Protein AF-A0AAV0VF11-F1 (afdb_monomer)

Mean predicted aligned error: 12.33 Å

Solvent-accessible surface area (backbone atoms only — not comparable to full-atom values): 7870 Å² total; per-residue (Å²): 140,84,58,62,80,26,57,75,41,35,54,61,44,59,78,74,45,59,66,71,59,53,54,51,51,50,32,72,75,37,64,87,52,60,84,55,58,66,67,61,52,45,52,49,48,52,54,50,50,51,54,49,54,57,37,53,76,69,69,49,86,74,43,84,42,60,64,54,47,50,72,74,43,55,61,86,84,34,52,68,59,44,50,51,47,50,51,50,47,54,50,53,50,50,50,53,51,49,52,52,52,54,50,51,51,50,51,50,54,51,49,55,53,52,49,54,50,49,54,53,50,53,53,50,55,51,53,52,50,54,53,54,54,59,65,69,78,110

Organism: NCBI:txid13131

InterPro domains:
  IPR008906 HAT, C-terminal dimerisation domain [PF05699] (78-127)
  IPR012337 Ribonuclease H-like superfamily [SSF53098] (62-128)
  IPR052958 Interferon-induced PKR regulator [PTHR46289] (15-128)

Secondary structure (DSSP, 8-state):
---TTSHHHHHHHHHHS-HHHHHHHHHHH-GGGTTS-HHHHHHHHHHHHHHHHHHHHTT-----SHHHHHHT--TTT-HHHHHHHHHHHHHHHHHHHHHHHHHHHHHHHHHHHHHHHHHHHHHHHHHHHHHHHHTT--

Structure (mmCIF, N/CA/C/O backbone):
data_AF-A0AAV0VF11-F1
#
_entry.id   AF-A0AAV0VF11-F1
#
loop_
_atom_site.group_PDB
_atom_site.id
_atom_site.type_symbol
_atom_site.label_atom_id
_atom_site.label_alt_id
_atom_site.label_comp_id
_atom_site.label_asym_id
_atom_site.label_entity_id
_atom_site.label_seq_id
_atom_site.pdbx_PDB_ins_code
_atom_site.Cartn_x
_atom_site.Cartn_y
_atom_site.Cartn_z
_atom_site.occupancy
_atom_site.B_iso_or_equiv
_atom_site.auth_seq_id
_atom_site.auth_comp_id
_atom_site.auth_asym_id
_atom_site.auth_atom_id
_atom_site.pdbx_PDB_model_num
ATOM 1 N N . MET A 1 1 ? 8.210 -0.671 2.108 1.00 45.28 1 MET A N 1
ATOM 2 C CA . MET A 1 1 ? 7.945 0.772 2.343 1.00 45.28 1 MET A CA 1
ATOM 3 C C . MET A 1 1 ? 6.457 1.165 2.221 1.00 45.28 1 MET A C 1
ATOM 5 O O . MET A 1 1 ? 6.088 2.197 2.765 1.00 45.28 1 MET A O 1
ATOM 9 N N . LEU A 1 2 ? 5.586 0.361 1.580 1.00 49.12 2 LEU A N 1
ATOM 10 C CA . LEU A 1 2 ? 4.143 0.647 1.382 1.00 49.12 2 LEU A CA 1
ATOM 11 C C . LEU A 1 2 ? 3.190 -0.270 2.185 1.00 49.12 2 LEU A C 1
ATOM 13 O O . LEU A 1 2 ? 2.003 -0.350 1.892 1.00 49.12 2 LEU A O 1
ATOM 17 N N . THR A 1 3 ? 3.698 -0.970 3.199 1.00 53.22 3 THR A N 1
ATOM 18 C CA . THR A 1 3 ? 2.970 -2.032 3.914 1.00 53.22 3 THR A CA 1
ATOM 19 C C . THR A 1 3 ? 2.213 -1.552 5.157 1.00 53.22 3 THR A C 1
ATOM 21 O O . THR A 1 3 ? 1.370 -2.284 5.660 1.00 53.22 3 THR A O 1
ATOM 24 N N . TYR A 1 4 ? 2.449 -0.331 5.644 1.00 54.75 4 TYR A N 1
ATOM 25 C CA . TYR A 1 4 ? 1.958 0.126 6.958 1.00 54.75 4 TYR A CA 1
ATOM 26 C C . TYR A 1 4 ? 0.437 0.327 7.073 1.00 54.75 4 TYR A C 1
ATOM 28 O O . TYR A 1 4 ? -0.079 0.364 8.181 1.00 54.75 4 TYR A O 1
ATOM 36 N N . LEU A 1 5 ? -0.284 0.423 5.951 1.00 55.59 5 LEU A N 1
ATOM 37 C CA . LEU A 1 5 ? -1.749 0.566 5.933 1.00 55.59 5 LEU A CA 1
ATOM 38 C C . LEU A 1 5 ? -2.500 -0.752 5.700 1.00 55.59 5 LEU A C 1
ATOM 40 O O . LEU A 1 5 ? -3.727 -0.779 5.751 1.00 55.59 5 LEU A O 1
ATOM 44 N N . VAL A 1 6 ? -1.772 -1.849 5.476 1.00 62.03 6 VAL A N 1
ATOM 45 C CA . VAL A 1 6 ? -2.355 -3.194 5.475 1.00 62.03 6 VAL A CA 1
ATOM 46 C C . VAL A 1 6 ? -2.772 -3.530 6.915 1.00 62.03 6 VAL A C 1
ATOM 48 O O . VAL A 1 6 ? -1.957 -3.315 7.814 1.00 62.03 6 VAL A O 1
ATOM 51 N N . PRO A 1 7 ? -3.979 -4.078 7.160 1.00 60.72 7 PRO A N 1
ATOM 52 C CA . PRO A 1 7 ? -4.521 -4.372 8.487 1.00 60.72 7 PRO A CA 1
ATOM 53 C C . PRO A 1 7 ? -3.542 -5.056 9.436 1.00 60.72 7 PRO A C 1
ATOM 55 O O . PRO A 1 7 ? -3.439 -4.651 10.586 1.00 60.72 7 PRO A O 1
ATOM 58 N N . ASN A 1 8 ? -2.739 -5.996 8.931 1.00 57.22 8 ASN A N 1
ATOM 59 C CA . ASN A 1 8 ? -1.705 -6.679 9.711 1.00 57.22 8 ASN A CA 1
ATOM 60 C C . ASN A 1 8 ? -0.684 -5.723 10.359 1.00 57.22 8 ASN A C 1
ATOM 62 O O . ASN A 1 8 ? -0.256 -5.935 11.484 1.00 57.22 8 ASN A O 1
ATOM 66 N N . ASN A 1 9 ? -0.290 -4.661 9.657 1.00 59.62 9 ASN A N 1
ATOM 67 C CA . ASN A 1 9 ? 0.653 -3.670 10.181 1.00 59.62 9 ASN A CA 1
ATOM 68 C C . ASN A 1 9 ? -0.068 -2.517 10.886 1.00 59.62 9 ASN A C 1
ATOM 70 O O . ASN A 1 9 ? 0.506 -1.877 11.759 1.00 59.62 9 ASN A O 1
ATOM 74 N N . LEU A 1 10 ? -1.328 -2.270 10.530 1.00 64.69 10 LEU A N 1
ATOM 75 C CA . LEU A 1 10 ? -2.155 -1.214 11.102 1.00 64.69 10 LEU A CA 1
ATOM 76 C C . LEU A 1 10 ? -2.593 -1.548 12.539 1.00 64.69 10 LEU A C 1
ATOM 78 O O . LEU A 1 10 ? -2.625 -0.655 13.380 1.00 64.69 10 LEU A O 1
ATOM 82 N N . ILE A 1 11 ? -2.844 -2.828 12.846 1.00 62.78 11 ILE A N 1
ATOM 83 C CA . ILE A 1 11 ? -3.119 -3.298 14.215 1.00 62.78 11 ILE A CA 1
ATOM 84 C C . ILE A 1 11 ? -1.893 -3.063 15.108 1.00 62.78 11 ILE A C 1
ATOM 86 O O . ILE A 1 11 ? -2.011 -2.363 16.114 1.00 62.78 11 ILE A O 1
ATOM 90 N N . GLN A 1 12 ? -0.706 -3.517 14.687 1.00 62.38 12 GLN A N 1
ATOM 91 C CA . GLN A 1 12 ? 0.545 -3.290 15.429 1.00 62.38 12 GLN A CA 1
ATOM 92 C C . GLN A 1 12 ? 0.883 -1.801 15.591 1.00 62.38 12 GLN A C 1
ATOM 94 O O . GLN A 1 12 ? 1.425 -1.369 16.611 1.00 62.38 12 GLN A O 1
ATOM 99 N N . TRP A 1 13 ? 0.558 -0.985 14.587 1.00 57.12 13 TRP A N 1
ATOM 100 C CA . TRP A 1 13 ? 0.815 0.449 14.645 1.00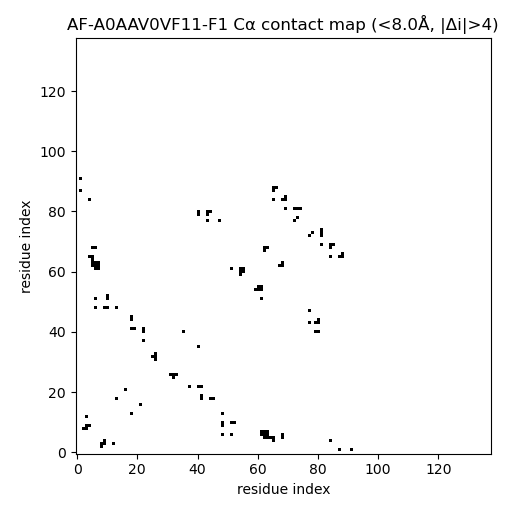 57.12 13 TRP A CA 1
ATOM 101 C C . TRP A 1 13 ? -0.165 1.189 15.567 1.00 57.12 13 TRP A C 1
ATOM 103 O O . TRP A 1 13 ? 0.239 2.135 16.241 1.00 57.12 13 TRP A O 1
ATOM 113 N N . SER A 1 14 ? -1.412 0.709 15.672 1.00 57.97 14 SER A N 1
ATOM 114 C CA . SER A 1 14 ? -2.407 1.227 16.625 1.00 57.97 14 SER A CA 1
ATOM 115 C C . SER A 1 14 ? -2.036 0.980 18.088 1.00 57.97 14 SER A C 1
ATOM 117 O O . SER A 1 14 ? -2.441 1.735 18.964 1.00 57.97 14 SER A O 1
ATOM 119 N N . GLU A 1 15 ? -1.271 -0.075 18.370 1.00 61.81 15 GLU A N 1
ATOM 120 C CA . GLU A 1 15 ? -0.819 -0.399 19.729 1.00 61.81 15 GLU A CA 1
ATOM 121 C C . GLU A 1 15 ? 0.383 0.445 20.162 1.00 61.81 15 GLU A C 1
ATOM 123 O O . GLU A 1 15 ? 0.622 0.622 21.353 1.00 61.81 15 GLU A O 1
ATOM 128 N N . THR A 1 16 ? 1.134 0.984 19.200 1.00 56.94 16 THR A N 1
ATOM 129 C CA . THR A 1 16 ? 2.393 1.698 19.449 1.00 56.94 16 THR A CA 1
ATOM 130 C C . THR A 1 16 ? 2.277 3.213 19.322 1.00 56.94 16 THR A C 1
ATOM 132 O O . THR A 1 16 ? 3.126 3.920 19.859 1.00 56.94 16 THR A O 1
ATOM 135 N N . ASN A 1 17 ? 1.253 3.738 18.640 1.00 60.84 17 ASN A N 1
ATOM 136 C CA . ASN A 1 17 ? 1.110 5.173 18.394 1.00 60.84 17 ASN A CA 1
ATOM 137 C C . ASN A 1 17 ? -0.332 5.650 18.576 1.00 60.84 17 ASN A C 1
ATOM 139 O O . ASN A 1 17 ? -1.272 5.037 18.078 1.00 60.84 17 ASN A O 1
ATOM 143 N N . SER A 1 18 ? -0.495 6.809 19.217 1.00 64.31 18 SER A N 1
ATOM 144 C CA . SER A 1 18 ? -1.784 7.498 19.294 1.00 64.31 18 SER A CA 1
ATOM 145 C C . SER A 1 18 ? -2.250 7.938 17.902 1.00 64.31 18 SER A C 1
ATOM 147 O O . SER A 1 18 ? -1.456 8.454 17.110 1.00 64.31 18 SER A O 1
ATOM 149 N N . SER A 1 19 ? -3.552 7.835 17.628 1.00 63.94 19 SER A N 1
ATOM 150 C CA . SER A 1 19 ? -4.181 8.174 16.337 1.00 63.94 19 SER A CA 1
ATOM 151 C C . SER A 1 19 ? -3.873 9.598 15.840 1.00 63.94 19 SER A C 1
ATOM 153 O O . SER A 1 19 ? -3.776 9.847 14.639 1.00 63.94 19 SER A O 1
ATOM 155 N N . SER A 1 20 ? -3.555 10.522 16.751 1.00 65.88 20 SER A N 1
ATOM 156 C CA . SER A 1 20 ? -3.104 11.881 16.424 1.00 65.88 20 SER A CA 1
ATOM 157 C C . SER A 1 20 ? -1.736 11.949 15.722 1.00 65.88 20 SER A C 1
ATOM 159 O O . SER A 1 20 ? -1.526 12.814 14.870 1.00 65.88 20 SER A O 1
ATOM 161 N N . ILE A 1 21 ? -0.803 11.048 16.044 1.00 70.56 21 ILE A N 1
ATOM 162 C CA . ILE A 1 21 ? 0.516 10.950 15.393 1.00 70.56 21 ILE A CA 1
ATOM 163 C C . ILE A 1 21 ? 0.349 10.354 13.996 1.00 70.56 21 ILE A C 1
ATOM 165 O O . ILE A 1 21 ? 0.974 10.805 13.036 1.00 70.56 21 ILE A O 1
ATOM 169 N N . ILE A 1 22 ? -0.559 9.386 13.883 1.00 71.19 22 ILE A N 1
ATOM 170 C CA . ILE A 1 22 ? -0.898 8.708 12.638 1.00 71.19 22 ILE A CA 1
ATOM 171 C C . ILE A 1 22 ? -1.447 9.698 11.611 1.00 71.19 22 ILE A C 1
ATOM 173 O O . ILE A 1 22 ? -0.950 9.765 10.486 1.00 71.19 22 ILE A O 1
ATOM 177 N N . VAL A 1 23 ? -2.422 10.516 12.007 1.00 70.31 23 VAL A N 1
ATOM 178 C CA . VAL A 1 23 ? -3.005 11.532 11.123 1.00 70.31 23 VAL A CA 1
ATOM 179 C C . VAL A 1 23 ? -1.969 12.568 10.696 1.00 70.31 23 VAL A C 1
ATOM 181 O O . VAL A 1 23 ? -1.912 12.915 9.515 1.00 70.31 23 VAL A O 1
ATOM 184 N N . LYS A 1 24 ? -1.098 13.015 11.610 1.00 75.25 24 LYS A N 1
ATOM 185 C CA . LYS A 1 24 ? 0.005 13.926 11.263 1.00 75.25 24 LYS A CA 1
ATOM 186 C C . LYS A 1 24 ? 0.957 13.306 10.240 1.00 75.25 24 LYS A C 1
ATOM 188 O O . LYS A 1 24 ? 1.279 13.959 9.254 1.00 75.25 24 LYS A O 1
ATOM 193 N N . TYR A 1 25 ? 1.347 12.046 10.430 1.00 76.50 25 TYR A N 1
ATOM 194 C CA . TYR A 1 25 ? 2.210 11.328 9.492 1.00 76.50 25 TYR A CA 1
ATOM 195 C C . TYR A 1 25 ? 1.565 11.163 8.109 1.00 76.50 25 TYR A C 1
ATOM 197 O O . TYR A 1 25 ? 2.224 11.338 7.086 1.00 76.50 25 TYR A O 1
ATOM 205 N N . ILE A 1 26 ? 0.268 10.844 8.060 1.00 73.69 26 ILE A N 1
ATOM 206 C CA . ILE A 1 26 ? -0.466 10.702 6.797 1.00 73.69 26 ILE A CA 1
ATOM 207 C C . ILE A 1 26 ? -0.521 12.039 6.054 1.00 73.69 26 ILE A C 1
ATOM 209 O O . ILE A 1 26 ? -0.282 12.056 4.848 1.00 73.69 26 ILE A O 1
ATOM 213 N N . LYS A 1 27 ? -0.788 13.148 6.756 1.00 73.38 27 LYS A N 1
ATOM 214 C CA . LYS A 1 27 ? -0.827 14.486 6.148 1.00 73.38 27 LYS A CA 1
ATOM 215 C C . LYS A 1 27 ? 0.536 14.945 5.637 1.00 73.38 27 LYS A C 1
ATOM 217 O O . LYS A 1 27 ? 0.607 15.478 4.538 1.00 73.38 27 LYS A O 1
ATOM 222 N N . ASP A 1 28 ? 1.598 14.689 6.395 1.00 76.31 28 ASP A N 1
ATOM 223 C CA . ASP A 1 28 ? 2.969 15.017 5.992 1.00 76.31 28 ASP A CA 1
ATOM 224 C C . ASP A 1 28 ? 3.395 14.243 4.733 1.00 76.31 28 ASP A C 1
ATOM 226 O O . ASP A 1 28 ? 3.934 14.803 3.781 1.00 76.31 28 ASP A O 1
ATOM 230 N N . LYS A 1 29 ? 3.069 12.947 4.681 1.00 73.25 29 LYS A N 1
ATOM 231 C CA . LYS A 1 29 ? 3.448 12.076 3.564 1.00 73.25 29 LYS A CA 1
ATOM 232 C C . LYS A 1 29 ? 2.569 12.245 2.324 1.00 73.25 29 LYS A C 1
ATOM 234 O O . LYS A 1 29 ? 3.040 12.029 1.207 1.00 73.25 29 LYS A O 1
ATOM 239 N N . TYR A 1 30 ? 1.297 12.588 2.511 1.00 71.75 30 TYR A N 1
ATOM 240 C CA . TYR A 1 30 ? 0.317 12.759 1.442 1.00 71.75 30 TYR A CA 1
ATOM 241 C C . TYR A 1 30 ? -0.374 14.123 1.578 1.00 71.75 30 TYR A C 1
ATOM 243 O O . TYR A 1 30 ? -1.501 14.190 2.078 1.00 71.75 30 TYR A O 1
ATOM 251 N N . PRO A 1 31 ? 0.248 15.207 1.076 1.00 71.31 31 PRO A N 1
ATOM 252 C CA . PRO A 1 31 ? -0.304 16.564 1.167 1.00 71.31 31 PRO A CA 1
ATOM 253 C C . PRO A 1 31 ? -1.688 16.719 0.510 1.00 71.31 31 PRO A C 1
ATOM 255 O O . PRO A 1 31 ? -2.440 17.625 0.848 1.00 71.31 31 PRO A O 1
ATOM 258 N N . PHE A 1 32 ? -2.087 15.790 -0.365 1.00 69.81 32 PHE A N 1
ATOM 259 C CA . PHE A 1 32 ? -3.443 15.716 -0.923 1.00 69.81 32 PHE A CA 1
ATOM 260 C C . PHE A 1 32 ? -4.545 15.525 0.143 1.00 69.81 32 PHE A C 1
ATOM 262 O O . PHE A 1 32 ? -5.677 15.943 -0.060 1.00 69.81 32 PHE A O 1
ATOM 269 N N . PHE A 1 33 ? -4.231 14.928 1.300 1.00 66.94 33 PHE A N 1
ATOM 270 C CA . PHE A 1 33 ? -5.184 14.732 2.405 1.00 66.94 33 PHE A CA 1
ATOM 271 C C . PHE A 1 33 ? -5.235 15.905 3.392 1.00 66.94 33 PHE A C 1
ATOM 273 O O . PHE A 1 33 ? -5.902 15.821 4.427 1.00 66.94 33 PHE A O 1
ATOM 280 N N . GLN A 1 34 ? -4.537 17.005 3.110 1.00 66.50 34 GLN A N 1
ATOM 281 C CA . GLN A 1 34 ? -4.432 18.125 4.040 1.00 66.50 34 GLN A CA 1
ATOM 282 C C . GLN A 1 34 ? -5.779 18.823 4.282 1.00 66.50 34 GLN A C 1
ATOM 284 O O . GLN A 1 34 ? -6.040 19.228 5.418 1.00 66.50 34 GLN A O 1
ATOM 289 N N . GLU A 1 35 ? -6.653 18.853 3.269 1.00 67.81 35 GLU A N 1
ATOM 290 C CA . GLU A 1 35 ? -8.007 19.429 3.324 1.00 67.81 35 GLU A CA 1
ATOM 291 C C . GLU A 1 35 ? -9.029 18.559 4.077 1.00 67.81 35 GLU A C 1
ATOM 293 O O . GLU A 1 35 ? -10.098 19.038 4.452 1.00 67.81 35 GLU A O 1
ATOM 298 N N . VAL A 1 36 ? -8.719 17.286 4.345 1.00 71.81 36 VAL A N 1
ATOM 299 C CA . VAL A 1 36 ? -9.632 16.393 5.071 1.00 71.81 36 VAL A CA 1
ATOM 300 C C . VAL A 1 36 ? -9.638 16.748 6.559 1.00 71.81 36 VAL A C 1
ATOM 302 O O . VAL A 1 36 ? -8.582 16.928 7.181 1.00 71.81 36 VAL A O 1
ATOM 305 N N . ASN A 1 37 ? -10.838 16.829 7.145 1.00 76.88 37 ASN A N 1
ATOM 306 C CA . ASN A 1 37 ? -11.020 17.128 8.562 1.00 76.88 37 ASN A CA 1
ATOM 307 C C . ASN A 1 37 ? -10.313 16.070 9.435 1.00 76.88 37 ASN A C 1
ATOM 309 O O . ASN A 1 37 ? -10.547 14.869 9.284 1.00 76.88 37 ASN A O 1
ATOM 313 N N . ASN A 1 38 ? -9.448 16.528 10.347 1.00 73.75 38 ASN A N 1
ATOM 314 C CA . ASN A 1 38 ? -8.667 15.668 11.239 1.00 73.75 38 ASN A CA 1
ATOM 315 C C . ASN A 1 38 ? -9.564 14.776 12.100 1.00 73.75 38 ASN A C 1
ATOM 317 O O . ASN A 1 38 ? -9.245 13.607 12.294 1.00 73.75 38 ASN A O 1
ATOM 321 N N . ASP A 1 39 ? -10.678 15.313 12.596 1.00 74.62 39 ASP A N 1
ATOM 322 C CA . ASP A 1 39 ? -11.555 14.595 13.522 1.00 74.62 39 ASP A CA 1
ATOM 323 C C . ASP A 1 39 ? -12.353 13.504 12.808 1.00 74.62 39 ASP A C 1
ATOM 325 O O . ASP A 1 39 ? -12.519 12.403 13.335 1.00 74.62 39 ASP A O 1
ATOM 329 N N . LEU A 1 40 ? -12.768 13.770 11.565 1.00 77.31 40 LEU A N 1
ATOM 330 C CA . LEU A 1 40 ? -13.424 12.780 10.712 1.00 77.31 40 LEU A CA 1
ATOM 331 C C . LEU A 1 40 ? -12.461 11.640 10.366 1.00 77.31 40 LEU A C 1
ATOM 333 O O . LEU A 1 40 ? -12.809 10.472 10.516 1.00 77.31 40 LEU A O 1
ATOM 337 N N . LEU A 1 41 ? -11.231 11.980 9.968 1.00 75.19 41 LEU A N 1
ATOM 338 C CA . LEU A 1 41 ? -10.204 10.993 9.642 1.00 75.19 41 LEU A CA 1
ATOM 339 C C . LEU A 1 41 ? -9.819 10.152 10.867 1.00 75.19 41 LEU A C 1
ATOM 341 O O . LEU A 1 41 ? -9.713 8.935 10.752 1.00 75.19 41 LEU A O 1
ATOM 345 N N . ASN A 1 42 ? -9.651 10.773 12.039 1.00 76.44 42 ASN A N 1
ATOM 346 C CA . ASN A 1 42 ? -9.406 10.057 13.293 1.00 76.44 42 ASN A CA 1
ATOM 347 C C . ASN A 1 42 ? -10.552 9.092 13.616 1.00 76.44 42 ASN A C 1
ATOM 349 O O . ASN A 1 42 ? -10.302 7.934 13.935 1.00 76.44 42 ASN A O 1
ATOM 353 N N . SER A 1 43 ? -11.801 9.543 13.492 1.00 78.38 43 SER A N 1
ATOM 354 C CA . SER A 1 43 ? -12.979 8.721 13.791 1.00 78.38 43 SER A CA 1
ATOM 355 C C . SER A 1 43 ? -13.109 7.534 12.833 1.00 78.38 43 SER A C 1
ATOM 357 O O . SER A 1 43 ? -13.339 6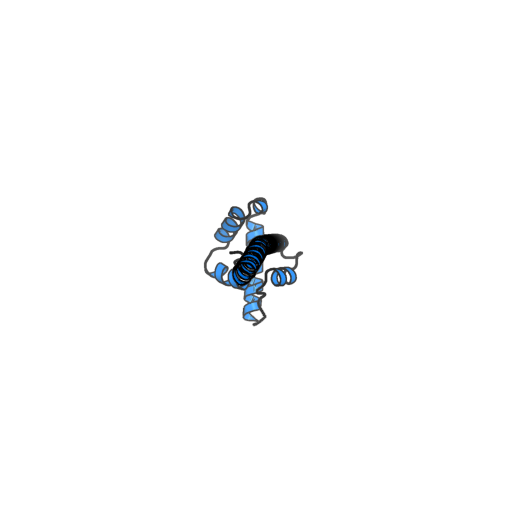.407 13.270 1.00 78.38 43 SER A O 1
ATOM 359 N N . GLU A 1 44 ? -12.913 7.756 11.529 1.00 81.62 44 GLU A N 1
ATOM 360 C CA . GLU A 1 44 ? -12.904 6.674 10.539 1.00 81.62 44 GLU A CA 1
ATOM 361 C C . GLU A 1 44 ? -11.752 5.693 10.789 1.00 81.62 44 GLU A C 1
ATOM 363 O O . GLU A 1 44 ? -11.960 4.481 10.705 1.00 81.62 44 GLU A O 1
ATOM 368 N N . LEU A 1 45 ? -10.554 6.188 11.126 1.00 77.25 45 LEU A N 1
ATOM 369 C CA . LEU A 1 45 ? -9.389 5.351 11.430 1.00 77.25 45 LEU A CA 1
ATOM 370 C C . LEU A 1 45 ? -9.614 4.488 12.670 1.00 77.25 45 LEU A C 1
ATOM 372 O O . LEU A 1 45 ? -9.327 3.295 12.625 1.00 77.25 45 LEU A O 1
ATOM 376 N N . GLU A 1 46 ? -10.167 5.050 13.742 1.00 77.44 46 GLU A N 1
ATOM 377 C CA . GLU A 1 46 ? -10.523 4.294 14.947 1.00 77.44 46 GLU A CA 1
ATOM 378 C C . GLU A 1 46 ? -11.523 3.182 14.629 1.00 77.44 46 GLU A C 1
ATOM 380 O O . GLU A 1 46 ? -11.304 2.018 14.967 1.00 77.44 46 GLU A O 1
ATOM 385 N N . LEU A 1 47 ? -12.596 3.502 13.902 1.00 80.38 47 LEU A N 1
ATOM 386 C CA . LEU A 1 47 ? -13.592 2.510 13.493 1.00 80.38 47 LEU A CA 1
ATOM 387 C C . LEU A 1 47 ? -12.988 1.419 12.602 1.00 80.38 47 LEU A C 1
ATOM 389 O O . LEU A 1 47 ? -13.336 0.242 12.731 1.00 80.38 47 LEU A O 1
ATOM 393 N N . TRP A 1 48 ? -12.060 1.788 11.723 1.00 77.44 48 TRP A N 1
ATOM 394 C CA . TRP A 1 48 ? -11.336 0.853 10.873 1.00 77.44 48 TRP A CA 1
ATOM 395 C C . TRP A 1 48 ? -10.433 -0.079 11.684 1.00 77.44 48 TRP A C 1
ATOM 397 O O . TRP A 1 48 ? -10.490 -1.295 11.496 1.00 77.44 48 TRP A O 1
ATOM 407 N N . ILE A 1 49 ? -9.666 0.453 12.639 1.00 76.06 49 ILE A N 1
ATOM 408 C CA . ILE A 1 49 ? -8.847 -0.338 13.570 1.00 76.06 49 ILE A CA 1
ATOM 409 C C . ILE A 1 49 ? -9.736 -1.311 14.350 1.00 76.06 49 ILE A C 1
ATOM 411 O O . ILE A 1 49 ? -9.445 -2.505 14.414 1.00 76.06 49 ILE A O 1
ATOM 415 N N . GLN A 1 50 ? -10.854 -0.831 14.897 1.00 76.94 50 GLN A N 1
ATOM 416 C CA . GLN A 1 50 ? -11.796 -1.650 15.663 1.00 76.94 50 GLN A CA 1
ATOM 417 C C . GLN A 1 50 ? -12.429 -2.764 14.820 1.00 76.94 50 GLN A C 1
ATOM 419 O O . GLN A 1 50 ? -12.595 -3.887 15.303 1.00 76.94 50 GLN A O 1
ATOM 424 N N . LYS A 1 51 ? -12.751 -2.493 13.548 1.00 80.06 51 LYS A N 1
ATOM 425 C CA . LYS A 1 51 ? -13.255 -3.506 12.608 1.00 80.06 51 LYS A CA 1
ATOM 426 C C . LYS A 1 51 ? -12.250 -4.648 12.432 1.00 80.06 51 LYS A C 1
ATOM 428 O O . LYS A 1 51 ? -12.640 -5.817 12.478 1.00 80.06 51 LYS A O 1
ATOM 433 N N . TRP A 1 52 ? -10.969 -4.326 12.259 1.00 73.12 52 TRP A N 1
ATOM 434 C CA . TRP A 1 52 ? -9.927 -5.334 12.053 1.00 73.12 52 TRP A CA 1
ATOM 435 C C . TRP A 1 52 ? -9.533 -6.062 13.335 1.00 73.12 52 TRP A C 1
ATOM 437 O O . TRP A 1 52 ? -9.399 -7.279 13.283 1.00 73.12 52 TRP A O 1
ATOM 447 N N . LYS A 1 53 ? -9.493 -5.387 14.492 1.00 72.12 53 LYS A N 1
ATOM 448 C CA . LYS A 1 53 ? -9.329 -6.045 15.804 1.00 72.12 53 LYS A CA 1
ATOM 449 C C . LYS A 1 53 ? -10.438 -7.066 16.067 1.00 72.12 53 LYS A C 1
ATOM 451 O O . LYS A 1 53 ? -10.172 -8.189 16.477 1.00 72.12 53 LYS A O 1
ATOM 456 N N . LYS A 1 54 ? -11.695 -6.722 15.760 1.00 72.75 54 LYS A N 1
ATOM 457 C CA . LYS A 1 54 ? -12.820 -7.670 15.867 1.00 72.75 54 LYS A CA 1
ATOM 458 C C . LYS A 1 54 ? -12.716 -8.847 14.895 1.00 72.75 54 LYS A C 1
ATOM 460 O O . LYS A 1 54 ? -13.198 -9.925 15.227 1.00 72.75 54 LYS A O 1
ATOM 465 N N . SER A 1 55 ? -12.137 -8.642 13.714 1.00 70.50 55 SER A N 1
ATOM 466 C CA . SER A 1 55 ? -11.968 -9.701 12.708 1.00 70.50 55 SER A CA 1
ATOM 467 C C . SER A 1 55 ? -10.807 -10.638 13.071 1.00 70.50 55 SER A C 1
ATOM 469 O O . SER A 1 55 ? -10.939 -11.850 1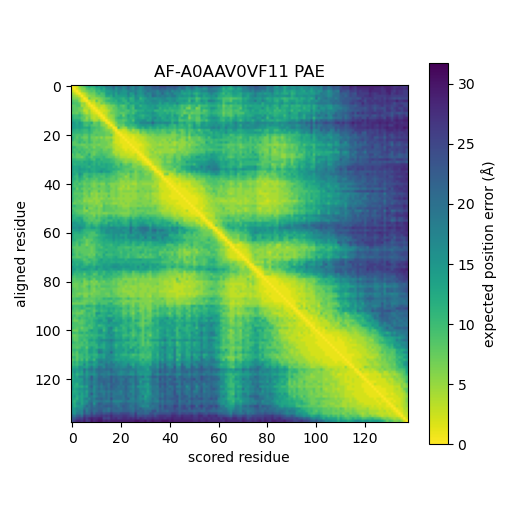2.949 1.00 70.50 55 SER A O 1
ATOM 471 N N . GLU A 1 56 ? -9.718 -10.099 13.625 1.00 67.25 56 GLU A N 1
ATOM 472 C CA . GLU A 1 56 ? -8.600 -10.877 14.174 1.00 67.25 56 GLU A CA 1
ATOM 473 C C . GLU A 1 56 ? -9.047 -11.761 15.347 1.00 67.25 56 GLU A C 1
ATOM 475 O O . GLU A 1 56 ? -8.775 -12.958 15.361 1.00 67.25 56 GLU A O 1
ATOM 480 N N . LEU A 1 57 ? -9.823 -11.206 16.285 1.00 61.22 57 LEU A N 1
ATOM 481 C CA . LEU A 1 57 ? -10.364 -11.955 17.427 1.00 61.22 57 LEU A CA 1
ATOM 482 C C . LEU A 1 57 ? -11.334 -13.074 17.020 1.00 61.22 57 LEU A C 1
ATOM 484 O O . LEU A 1 57 ? -11.508 -14.036 17.764 1.00 61.22 57 LEU A O 1
ATOM 488 N N . LYS A 1 58 ? -11.970 -12.959 15.849 1.00 66.75 58 LYS A N 1
ATOM 489 C CA . LYS A 1 58 ? -12.830 -14.006 15.281 1.00 66.75 58 LYS A CA 1
ATOM 490 C C . LYS A 1 58 ? -12.051 -15.101 14.547 1.00 66.75 58 LYS A C 1
ATOM 492 O O . LYS A 1 58 ? -12.651 -16.110 14.191 1.00 66.75 58 LYS A O 1
ATOM 497 N N .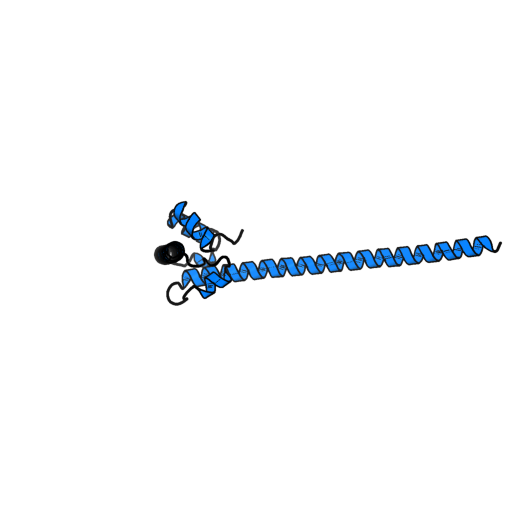 GLY A 1 59 ? -10.740 -14.933 14.353 1.00 58.03 59 GLY A N 1
ATOM 498 C CA . GLY A 1 59 ? -9.906 -15.859 13.587 1.00 58.03 59 GLY A CA 1
ATOM 499 C C . GLY A 1 59 ? -10.087 -15.741 12.071 1.00 58.03 59 GLY A C 1
ATOM 500 O O . GLY A 1 59 ? -9.702 -16.657 11.345 1.00 58.03 59 GLY A O 1
ATOM 501 N N . ASP A 1 60 ? -10.668 -14.638 11.587 1.00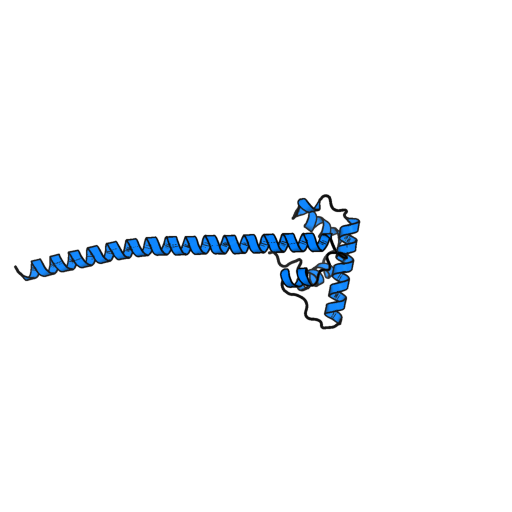 63.59 60 ASP A N 1
ATOM 502 C CA . ASP A 1 60 ? -10.839 -14.403 10.155 1.00 63.59 60 ASP A CA 1
ATOM 503 C C . ASP A 1 60 ? -9.500 -14.066 9.483 1.00 63.59 60 ASP A C 1
ATOM 505 O O . ASP A 1 60 ? -8.581 -13.489 10.073 1.00 63.59 60 ASP A O 1
ATOM 509 N N . ILE A 1 61 ? -9.389 -14.423 8.204 1.00 61.34 61 ILE A N 1
ATOM 510 C CA . ILE A 1 61 ? -8.170 -14.232 7.419 1.00 61.34 61 ILE A CA 1
ATOM 511 C C . ILE A 1 61 ? -7.975 -12.729 7.179 1.00 61.34 61 ILE A C 1
ATOM 513 O O . ILE A 1 61 ? -8.674 -12.117 6.371 1.00 61.34 61 ILE A O 1
ATOM 517 N N . LEU A 1 62 ? -7.008 -12.127 7.873 1.00 66.88 62 LEU A N 1
ATOM 518 C CA . LEU A 1 62 ? -6.646 -10.726 7.670 1.00 66.88 62 LEU A CA 1
ATOM 519 C C . LEU A 1 62 ? -6.089 -10.531 6.250 1.00 66.88 62 LEU A C 1
ATOM 521 O O . LEU A 1 62 ? -5.151 -11.237 5.854 1.00 66.88 62 LEU A O 1
ATOM 525 N N . PRO A 1 63 ? -6.610 -9.564 5.478 1.00 65.50 63 PRO A N 1
ATOM 526 C CA . PRO A 1 63 ? -6.107 -9.297 4.143 1.00 65.50 63 PRO A CA 1
ATOM 527 C C . PRO A 1 63 ? -4.667 -8.785 4.229 1.00 65.50 63 PRO A C 1
ATOM 529 O O . PRO A 1 63 ? -4.365 -7.793 4.897 1.00 65.50 63 PRO A O 1
ATOM 532 N N . LYS A 1 64 ? -3.765 -9.490 3.543 1.00 65.69 64 LYS A N 1
ATOM 533 C CA . LYS A 1 64 ? -2.329 -9.174 3.488 1.00 65.69 64 LYS A CA 1
ATOM 534 C C . LYS A 1 64 ? -1.993 -8.210 2.347 1.00 65.69 64 LYS A C 1
ATOM 536 O O . LYS A 1 64 ? -0.929 -7.593 2.370 1.00 65.69 64 LYS A O 1
ATOM 541 N N . ASN A 1 65 ? -2.901 -8.054 1.381 1.00 66.62 65 ASN A N 1
ATOM 542 C CA . ASN A 1 65 ? -2.714 -7.203 0.212 1.00 66.62 65 ASN A CA 1
ATOM 543 C C . ASN A 1 65 ? -3.606 -5.966 0.257 1.00 66.62 65 ASN A C 1
ATOM 545 O O . ASN A 1 65 ? -4.750 -6.017 0.700 1.00 66.62 65 ASN A O 1
ATOM 549 N N . VAL A 1 66 ? -3.108 -4.869 -0.313 1.00 67.06 66 VAL A N 1
ATOM 550 C CA . VAL A 1 66 ? -3.855 -3.607 -0.446 1.00 67.06 66 VAL A CA 1
ATOM 551 C C . VAL A 1 66 ? -5.130 -3.773 -1.290 1.00 67.06 66 VAL A C 1
ATOM 553 O O . VAL A 1 66 ? -6.132 -3.107 -1.044 1.00 67.06 66 VAL A O 1
ATOM 556 N N . PHE A 1 67 ? -5.139 -4.710 -2.236 1.00 68.50 67 PHE A N 1
ATOM 557 C CA . PHE A 1 67 ? -6.316 -5.017 -3.054 1.00 68.50 67 PHE A CA 1
ATOM 558 C C . PHE A 1 67 ? -7.409 -5.723 -2.250 1.00 68.50 67 PHE A C 1
ATOM 560 O O . PHE A 1 67 ? -8.552 -5.279 -2.263 1.00 68.50 67 PHE A O 1
ATOM 567 N N . ASP A 1 68 ? -7.040 -6.729 -1.457 1.00 71.50 68 ASP A N 1
ATOM 568 C CA . ASP A 1 68 ? -7.976 -7.442 -0.581 1.00 71.50 68 ASP A CA 1
ATOM 569 C C . ASP A 1 68 ? -8.553 -6.490 0.485 1.00 71.50 68 ASP A C 1
ATOM 571 O O . ASP A 1 68 ? -9.725 -6.565 0.848 1.00 71.50 68 ASP A O 1
ATOM 575 N N . THR A 1 69 ? -7.753 -5.520 0.950 1.00 71.69 69 THR A N 1
ATOM 576 C CA . THR A 1 69 ? -8.238 -4.472 1.864 1.00 71.69 69 THR A CA 1
ATOM 577 C C . THR A 1 69 ? -9.194 -3.493 1.204 1.00 71.69 69 THR A C 1
ATOM 579 O O . THR A 1 69 ? -10.090 -2.988 1.876 1.00 71.69 69 THR A O 1
ATOM 582 N N . LEU A 1 70 ? -8.998 -3.206 -0.088 1.00 70.06 70 LEU A N 1
ATOM 583 C CA . LEU A 1 70 ? -9.864 -2.318 -0.855 1.00 70.06 70 LEU A CA 1
ATOM 584 C C . LEU A 1 70 ? -11.223 -2.979 -1.099 1.00 70.06 70 LEU A C 1
ATOM 586 O O . LEU A 1 70 ? -12.244 -2.309 -0.975 1.00 70.06 70 LEU A O 1
ATOM 590 N N . ASP A 1 71 ? -11.222 -4.282 -1.384 1.00 69.12 71 ASP A N 1
ATOM 591 C CA . ASP A 1 71 ? -12.429 -5.082 -1.598 1.00 69.12 71 ASP A CA 1
ATOM 592 C C . ASP A 1 71 ? -13.251 -5.223 -0.306 1.00 69.12 71 ASP A C 1
ATOM 594 O O . ASP A 1 71 ? -14.456 -4.978 -0.278 1.00 69.12 71 ASP A O 1
ATOM 598 N N . ALA A 1 72 ? -12.574 -5.456 0.824 1.00 70.12 72 ALA A N 1
ATOM 599 C CA . ALA A 1 72 ? -13.204 -5.483 2.143 1.00 70.12 72 ALA A CA 1
ATOM 600 C C . ALA A 1 72 ? -13.638 -4.092 2.663 1.00 70.12 72 ALA A C 1
ATOM 602 O O . ALA A 1 72 ? -14.292 -3.991 3.715 1.00 70.12 72 ALA A O 1
ATOM 603 N N . CYS A 1 73 ? -13.254 -3.003 1.986 1.00 69.62 73 CYS A N 1
ATOM 604 C CA . CYS A 1 73 ? -13.583 -1.638 2.382 1.00 69.62 73 CYS A CA 1
ATOM 605 C C . CYS A 1 73 ? -14.888 -1.167 1.725 1.00 69.62 73 CYS A C 1
ATOM 607 O O . CYS A 1 73 ? -14.955 -0.867 0.531 1.00 69.62 73 CYS A O 1
ATOM 609 N N . CYS A 1 74 ? -15.941 -1.024 2.534 1.00 69.50 74 CYS A N 1
ATOM 610 C CA . CYS A 1 74 ? -17.186 -0.425 2.069 1.00 69.50 74 CYS A CA 1
ATOM 611 C C . CYS A 1 74 ? -16.998 1.088 1.887 1.00 69.50 74 CYS A C 1
ATOM 613 O O . CYS A 1 74 ? -16.869 1.829 2.862 1.00 69.50 74 CYS A O 1
ATOM 615 N N . GLY A 1 75 ? -17.024 1.552 0.634 1.00 65.69 75 GLY A N 1
ATOM 616 C CA . GLY A 1 75 ? -16.818 2.964 0.280 1.00 65.69 75 GLY A CA 1
ATOM 617 C C . GLY A 1 75 ? -17.890 3.932 0.781 1.00 65.69 75 GLY A C 1
ATOM 618 O O . GLY A 1 75 ? -17.697 5.135 0.678 1.00 65.69 75 GLY A O 1
ATOM 619 N N . ILE A 1 76 ? -18.993 3.410 1.318 1.00 62.19 76 ILE A N 1
ATOM 620 C CA . ILE A 1 76 ? -20.081 4.192 1.916 1.00 62.19 76 ILE A CA 1
ATOM 621 C C . ILE A 1 76 ? -19.788 4.483 3.395 1.00 62.19 76 ILE A C 1
ATOM 623 O O . ILE A 1 76 ? -20.171 5.527 3.905 1.00 62.19 76 ILE A O 1
ATOM 627 N N . ILE A 1 77 ? -19.098 3.566 4.079 1.00 67.06 77 ILE A N 1
ATOM 628 C CA . ILE A 1 77 ? -18.831 3.650 5.523 1.00 67.06 77 ILE A CA 1
ATOM 629 C C . ILE A 1 77 ? -17.473 4.314 5.787 1.00 67.06 77 ILE A C 1
ATOM 631 O O . ILE A 1 77 ? -17.315 5.002 6.789 1.00 67.06 77 ILE A O 1
ATOM 635 N N . PHE A 1 78 ? -16.501 4.125 4.886 1.00 75.25 78 PHE A N 1
ATOM 636 C CA . PHE A 1 78 ? -15.130 4.626 5.045 1.00 75.25 78 PHE A CA 1
ATOM 637 C C . PHE A 1 78 ? -14.618 5.326 3.772 1.00 75.25 78 PHE A C 1
ATOM 639 O O . PHE A 1 78 ? -13.711 4.817 3.098 1.00 75.25 78 PHE A O 1
ATOM 646 N N . PRO A 1 79 ? -15.210 6.467 3.378 1.00 76.38 79 PRO A N 1
ATOM 647 C CA . PRO A 1 79 ? -14.856 7.159 2.140 1.00 76.38 79 PRO A CA 1
ATOM 648 C C . PRO A 1 79 ? -13.409 7.679 2.131 1.00 76.38 79 PRO A C 1
ATOM 650 O O . PRO A 1 79 ? -12.729 7.596 1.098 1.00 76.38 79 PRO A O 1
ATOM 653 N N . THR A 1 80 ? -12.895 8.171 3.266 1.00 77.25 80 THR A N 1
ATOM 654 C CA . THR A 1 80 ? -11.533 8.731 3.326 1.00 77.25 80 THR A CA 1
ATOM 655 C C . THR A 1 80 ? -10.476 7.630 3.296 1.00 77.25 80 THR A C 1
ATOM 657 O O . THR A 1 80 ? -9.519 7.698 2.519 1.00 77.25 80 THR A O 1
ATOM 660 N N . ILE A 1 81 ? -10.695 6.550 4.049 1.00 78.69 81 ILE A N 1
ATOM 661 C CA . ILE A 1 81 ? -9.795 5.391 4.085 1.00 78.69 81 ILE A CA 1
ATOM 662 C C . ILE A 1 81 ? -9.782 4.670 2.739 1.00 78.69 81 ILE A C 1
ATOM 664 O O . ILE A 1 81 ? -8.712 4.304 2.255 1.00 78.69 81 ILE A O 1
ATOM 668 N N . LYS A 1 82 ? -10.937 4.511 2.079 1.00 80.56 82 LYS A N 1
ATOM 669 C CA . LYS A 1 82 ? -10.995 3.929 0.730 1.00 80.56 82 LYS A CA 1
ATOM 670 C C . LYS A 1 82 ? -10.163 4.731 -0.269 1.00 80.56 82 LYS A C 1
ATOM 672 O O . LYS A 1 82 ? -9.435 4.142 -1.071 1.00 80.56 82 LYS A O 1
ATOM 677 N N . SER A 1 83 ? -10.239 6.058 -0.207 1.00 78.38 83 SER A N 1
ATOM 678 C CA . SER A 1 83 ? -9.440 6.939 -1.064 1.00 78.38 83 SER A CA 1
ATOM 679 C C . SER A 1 83 ? -7.942 6.778 -0.785 1.00 78.38 83 SER A C 1
ATOM 681 O O . SER A 1 83 ? -7.150 6.640 -1.717 1.00 78.38 83 SER A O 1
ATOM 683 N N . LEU A 1 84 ? -7.553 6.688 0.491 1.00 78.31 84 LEU A N 1
ATOM 684 C CA . LEU A 1 84 ? -6.162 6.482 0.904 1.00 78.31 84 LEU A CA 1
ATOM 685 C C . LEU A 1 84 ? -5.610 5.137 0.403 1.00 78.31 84 LEU A C 1
ATOM 687 O O . LEU A 1 84 ? -4.529 5.085 -0.183 1.00 78.31 84 LEU A O 1
ATOM 691 N N . ILE A 1 85 ? -6.376 4.055 0.571 1.00 77.31 85 ILE A N 1
ATOM 692 C CA . ILE A 1 85 ? -6.025 2.712 0.083 1.00 77.31 85 ILE A CA 1
ATOM 693 C C . ILE A 1 85 ? -5.929 2.699 -1.452 1.00 77.31 85 ILE A C 1
ATOM 695 O O . ILE A 1 85 ? -5.009 2.097 -2.005 1.00 77.31 85 ILE A O 1
ATOM 699 N N . SER A 1 86 ? -6.819 3.406 -2.153 1.00 79.88 86 SER A N 1
ATOM 700 C CA . SER A 1 86 ? -6.803 3.496 -3.622 1.00 79.88 86 SER A CA 1
ATOM 701 C C . SER A 1 86 ? -5.555 4.213 -4.148 1.00 79.88 86 SER A C 1
ATOM 703 O O . SER A 1 86 ? -4.940 3.773 -5.123 1.00 79.88 86 SER A O 1
ATOM 705 N N . IL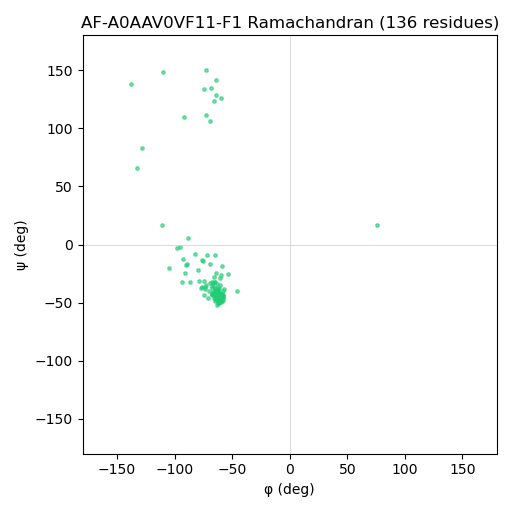E A 1 87 ? -5.132 5.290 -3.482 1.00 77.62 87 ILE A N 1
ATOM 706 C CA . ILE A 1 87 ? -3.895 6.010 -3.814 1.00 77.62 87 ILE A CA 1
ATOM 707 C C . ILE A 1 87 ? -2.676 5.116 -3.573 1.00 77.62 87 ILE A C 1
ATOM 709 O O . ILE A 1 87 ? -1.799 5.027 -4.432 1.00 77.62 87 ILE A O 1
ATOM 713 N N . LEU A 1 88 ? -2.644 4.388 -2.454 1.00 74.62 88 LEU A N 1
ATOM 714 C CA . LEU A 1 88 ? -1.588 3.415 -2.171 1.00 74.62 88 LEU A CA 1
ATOM 715 C C . LEU A 1 88 ? -1.511 2.312 -3.228 1.00 74.62 88 LEU A C 1
ATOM 717 O O . LEU A 1 88 ? -0.413 1.987 -3.677 1.00 74.62 88 LEU A O 1
ATOM 721 N N . ALA A 1 89 ? -2.652 1.761 -3.647 1.00 76.06 89 ALA A N 1
ATOM 722 C CA . ALA A 1 89 ? -2.704 0.769 -4.715 1.00 76.06 89 ALA A CA 1
ATOM 723 C C . ALA A 1 89 ? -2.146 1.348 -6.024 1.00 76.06 89 ALA A C 1
ATOM 725 O O . ALA A 1 89 ? -1.299 0.734 -6.668 1.00 76.06 89 ALA A O 1
ATOM 726 N N . SER A 1 90 ? -2.543 2.573 -6.373 1.00 79.06 90 SER A N 1
ATOM 727 C CA . SER A 1 90 ? -2.094 3.267 -7.588 1.00 79.06 90 SER A CA 1
ATOM 728 C C . SER A 1 90 ? -0.585 3.546 -7.581 1.00 79.06 90 SER A C 1
ATOM 730 O O . SER A 1 90 ? 0.092 3.368 -8.598 1.00 79.06 90 SER A O 1
ATOM 732 N N . LEU A 1 91 ? -0.034 3.918 -6.421 1.00 75.19 91 LEU A N 1
ATOM 733 C CA . LEU A 1 91 ? 1.405 4.080 -6.201 1.00 75.19 91 LEU A CA 1
ATOM 734 C C . LEU A 1 91 ? 2.148 2.750 -6.368 1.00 75.19 91 LEU A C 1
ATOM 736 O O . LEU A 1 91 ? 3.130 2.706 -7.104 1.00 75.19 91 LEU A O 1
ATOM 740 N N . GLN A 1 92 ? 1.658 1.667 -5.754 1.00 72.44 92 GLN A N 1
ATOM 741 C CA . GLN A 1 92 ? 2.257 0.330 -5.879 1.00 72.44 92 GLN A CA 1
ATOM 742 C C . GLN A 1 92 ? 2.271 -0.165 -7.329 1.00 72.44 92 GLN A C 1
ATOM 744 O O . GLN A 1 92 ? 3.276 -0.706 -7.797 1.00 72.44 92 GLN A O 1
ATOM 749 N N . ILE A 1 93 ? 1.175 0.053 -8.060 1.00 76.62 93 ILE A N 1
ATOM 750 C CA . ILE A 1 93 ? 1.063 -0.310 -9.477 1.00 76.62 93 ILE A CA 1
ATOM 751 C C . ILE A 1 93 ? 2.060 0.500 -10.309 1.00 76.62 93 ILE A C 1
ATOM 753 O O . ILE A 1 93 ? 2.764 -0.061 -11.149 1.00 76.62 93 ILE A O 1
ATOM 757 N N . SER A 1 94 ? 2.169 1.803 -10.049 1.00 76.88 94 SER A N 1
ATOM 758 C CA . SER A 1 94 ? 3.103 2.681 -10.757 1.00 76.88 94 SER A CA 1
ATOM 759 C C . SER A 1 94 ? 4.557 2.285 -10.500 1.00 76.88 94 SER A C 1
ATOM 761 O O . SER A 1 94 ? 5.334 2.188 -11.450 1.00 76.88 94 SER A O 1
ATOM 763 N N . THR A 1 95 ? 4.925 1.970 -9.251 1.00 76.81 95 THR A N 1
ATOM 764 C CA . THR A 1 95 ? 6.280 1.504 -8.914 1.00 76.81 95 THR A CA 1
ATOM 765 C C . THR A 1 95 ? 6.598 0.164 -9.567 1.00 76.81 95 THR A C 1
ATOM 767 O O . THR A 1 95 ? 7.638 0.039 -10.209 1.00 76.81 95 THR A O 1
ATOM 770 N N . ALA A 1 96 ? 5.686 -0.811 -9.502 1.00 76.56 96 ALA A N 1
ATOM 771 C CA . ALA A 1 96 ? 5.894 -2.120 -10.121 1.00 76.56 96 ALA A CA 1
ATOM 772 C C . ALA A 1 96 ? 5.983 -2.021 -11.655 1.00 76.56 96 ALA A C 1
ATOM 774 O O . ALA A 1 96 ? 6.804 -2.688 -12.289 1.00 76.56 96 ALA A O 1
ATOM 775 N N . SER A 1 97 ? 5.164 -1.160 -12.267 1.00 77.69 97 SER A N 1
ATOM 776 C CA . SER A 1 97 ? 5.198 -0.887 -13.708 1.00 77.69 97 SER A CA 1
ATOM 777 C C . SER A 1 97 ? 6.512 -0.222 -14.130 1.00 77.69 97 SER A C 1
ATOM 779 O O . SER A 1 97 ? 7.129 -0.629 -15.122 1.00 77.69 97 SER A O 1
ATOM 781 N N . ALA A 1 98 ? 6.991 0.749 -13.348 1.00 77.19 98 ALA A N 1
ATOM 782 C CA . ALA A 1 98 ? 8.276 1.399 -13.575 1.00 77.19 98 ALA A CA 1
ATOM 783 C C . ALA A 1 98 ? 9.433 0.394 -13.464 1.00 77.19 98 ALA A C 1
ATOM 785 O O . ALA A 1 98 ? 10.232 0.280 -14.393 1.00 77.19 98 ALA A O 1
ATOM 786 N N . GLU A 1 99 ? 9.494 -0.404 -12.395 1.00 80.06 99 GLU A N 1
ATOM 787 C CA . GLU A 1 99 ? 10.512 -1.447 -12.207 1.00 80.06 99 GLU A CA 1
ATOM 788 C C . GLU A 1 99 ? 10.514 -2.467 -13.351 1.00 80.06 99 GLU A C 1
ATOM 790 O O . GLU A 1 99 ? 11.574 -2.802 -13.893 1.00 80.06 99 GLU A O 1
ATOM 795 N N . ARG A 1 100 ? 9.327 -2.922 -13.779 1.00 85.12 100 ARG A N 1
ATOM 796 C CA . ARG A 1 100 ? 9.173 -3.832 -14.922 1.00 85.12 100 ARG A CA 1
ATOM 797 C C . ARG A 1 100 ? 9.716 -3.209 -16.207 1.00 85.12 100 ARG A C 1
ATOM 799 O O . ARG A 1 100 ? 10.441 -3.884 -16.938 1.00 85.12 100 ARG A O 1
ATOM 806 N N . SER A 1 101 ? 9.408 -1.937 -16.456 1.00 87.38 101 SER A N 1
ATOM 807 C CA . SER A 1 101 ? 9.855 -1.190 -17.639 1.00 87.38 101 SER A CA 1
ATOM 808 C C . SER A 1 101 ? 11.369 -0.952 -17.638 1.00 87.38 101 SER A C 1
ATOM 810 O O . SER A 1 101 ? 12.045 -1.163 -18.644 1.00 87.38 101 SER A O 1
ATOM 812 N N . PHE A 1 102 ? 11.956 -0.592 -16.497 1.00 84.44 102 PHE A N 1
ATOM 813 C CA . PHE A 1 102 ? 13.408 -0.453 -16.383 1.00 84.44 102 PHE A CA 1
ATOM 814 C C . PHE A 1 102 ? 14.130 -1.800 -16.510 1.00 84.44 102 PHE A C 1
ATOM 816 O O . PHE A 1 102 ? 15.186 -1.883 -17.144 1.00 84.44 102 PHE A O 1
ATOM 823 N N . SER A 1 103 ? 13.556 -2.876 -15.966 1.00 91.19 103 SER A N 1
ATOM 824 C CA . SER A 1 103 ? 14.096 -4.233 -16.089 1.00 91.19 103 SER A CA 1
ATOM 825 C C . SER A 1 103 ? 14.096 -4.724 -17.540 1.00 91.19 103 SER A C 1
ATOM 827 O O . SER A 1 103 ? 15.109 -5.247 -18.018 1.00 91.19 103 SER A O 1
ATOM 829 N N . THR A 1 104 ? 13.006 -4.510 -18.286 1.00 91.25 104 THR A N 1
ATOM 830 C CA . THR A 1 104 ? 12.928 -4.884 -19.708 1.00 91.25 104 THR A CA 1
ATOM 831 C C . THR A 1 104 ? 13.936 -4.099 -20.544 1.00 91.25 104 THR A C 1
ATOM 833 O O . THR A 1 104 ? 14.682 -4.702 -21.318 1.00 91.25 104 THR A O 1
ATOM 836 N N . LEU A 1 105 ? 14.053 -2.786 -20.325 1.00 92.38 105 LEU A N 1
ATOM 837 C CA . LEU A 1 105 ? 15.055 -1.945 -20.983 1.00 92.38 105 LEU A CA 1
ATOM 838 C C . LEU A 1 105 ? 16.484 -2.399 -20.669 1.00 92.38 105 LEU A C 1
ATOM 840 O O . LEU A 1 105 ? 17.317 -2.508 -21.573 1.00 92.38 105 LEU A O 1
ATOM 844 N N . ARG A 1 106 ? 16.777 -2.729 -19.405 1.00 92.81 106 ARG A N 1
ATOM 845 C CA . ARG A 1 106 ? 18.085 -3.261 -19.002 1.00 92.81 106 ARG A CA 1
ATOM 846 C C . ARG A 1 106 ? 18.392 -4.575 -19.719 1.00 92.81 106 ARG A C 1
ATOM 848 O O . ARG A 1 106 ? 19.494 -4.726 -20.246 1.00 92.81 106 ARG A O 1
ATOM 855 N N . ARG A 1 107 ? 17.428 -5.499 -19.796 1.00 93.81 107 ARG A N 1
ATOM 856 C CA . ARG A 1 107 ? 17.571 -6.769 -20.534 1.00 93.81 107 ARG A CA 1
ATOM 857 C C . ARG A 1 107 ? 17.827 -6.537 -22.025 1.00 93.81 107 ARG A C 1
ATOM 859 O O . ARG A 1 107 ? 18.751 -7.141 -22.568 1.00 93.81 107 ARG A O 1
ATOM 866 N N . LEU A 1 108 ? 17.080 -5.639 -22.670 1.00 94.38 108 LEU A N 1
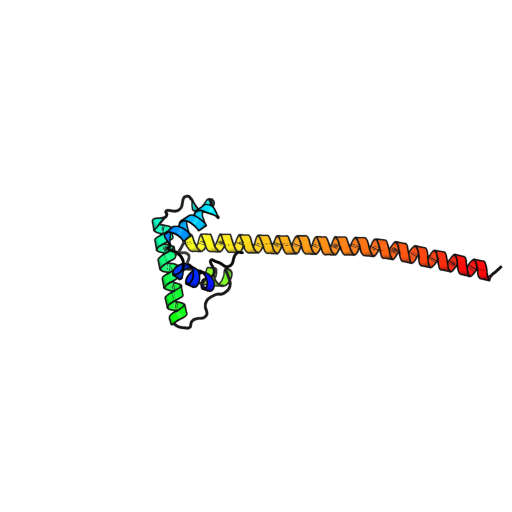ATOM 867 C CA . LEU A 1 108 ? 17.267 -5.285 -24.084 1.00 94.38 108 LEU A CA 1
ATOM 868 C C . LEU A 1 108 ? 18.650 -4.681 -24.349 1.00 94.38 108 LEU A C 1
ATOM 870 O O . LEU A 1 108 ? 19.350 -5.105 -25.271 1.00 94.38 108 LEU A O 1
ATOM 874 N N . LYS A 1 109 ? 19.089 -3.744 -23.503 1.00 92.38 109 LYS A N 1
ATOM 875 C CA . LYS A 1 109 ? 20.421 -3.133 -23.593 1.00 92.38 109 LYS A CA 1
ATOM 876 C C . LYS A 1 109 ? 21.528 -4.183 -23.472 1.00 92.38 109 LYS A C 1
ATOM 878 O O . LYS A 1 109 ? 22.474 -4.166 -24.259 1.00 92.38 109 LYS A O 1
ATOM 883 N N . THR A 1 110 ? 21.409 -5.112 -22.522 1.00 94.06 110 THR A N 1
ATOM 884 C CA . THR A 1 110 ? 22.358 -6.225 -22.363 1.00 94.06 110 THR A CA 1
ATOM 885 C C . THR A 1 110 ? 22.360 -7.140 -23.585 1.00 94.06 110 THR A C 1
ATOM 887 O O . THR A 1 110 ? 23.432 -7.485 -24.085 1.00 94.06 110 THR A O 1
ATOM 890 N N . TRP A 1 111 ? 21.184 -7.488 -24.116 1.00 93.81 111 TRP A N 1
ATOM 891 C CA . TRP A 1 111 ? 21.069 -8.323 -25.311 1.00 93.81 111 TRP A CA 1
ATOM 892 C C . TRP A 1 111 ? 21.767 -7.683 -26.517 1.00 93.81 111 TRP A C 1
ATOM 894 O O . TRP A 1 111 ? 22.631 -8.323 -27.119 1.00 93.81 111 TRP A O 1
ATOM 904 N N . LEU A 1 112 ? 21.500 -6.402 -26.801 1.00 93.44 112 LEU A N 1
ATOM 905 C CA . LEU A 1 112 ? 22.150 -5.660 -27.889 1.00 93.44 112 LEU A CA 1
ATOM 906 C C . LEU A 1 112 ? 23.678 -5.640 -27.739 1.00 93.44 112 LEU A C 1
ATOM 908 O O . LEU A 1 112 ? 24.393 -5.955 -28.689 1.00 93.44 112 LEU A O 1
ATOM 912 N N . ARG A 1 113 ? 24.195 -5.351 -26.535 1.00 91.81 113 ARG A N 1
ATOM 913 C CA . ARG A 1 113 ? 25.648 -5.358 -26.273 1.00 91.81 113 ARG A CA 1
ATOM 914 C C . ARG A 1 113 ? 26.269 -6.736 -26.488 1.00 91.81 113 ARG A C 1
ATOM 916 O O . ARG A 1 113 ? 27.313 -6.838 -27.130 1.00 91.81 113 ARG A O 1
ATOM 923 N N . SER A 1 114 ? 25.614 -7.792 -26.007 1.00 89.31 114 SER A N 1
ATOM 924 C CA . SER A 1 114 ? 26.092 -9.167 -26.191 1.00 89.31 114 SER A CA 1
ATOM 925 C C . SER A 1 114 ? 26.097 -9.585 -27.664 1.00 89.31 114 SER A C 1
ATOM 927 O O . SER A 1 114 ? 27.037 -10.235 -28.118 1.00 89.31 114 SER A O 1
ATOM 929 N N . ARG A 1 115 ? 25.091 -9.158 -28.439 1.00 90.38 115 ARG A N 1
ATOM 930 C CA . ARG A 1 115 ? 24.979 -9.445 -29.872 1.00 90.38 115 ARG A CA 1
ATOM 931 C C . ARG A 1 115 ? 26.098 -8.781 -30.668 1.00 90.38 115 ARG A C 1
ATOM 933 O O . ARG A 1 115 ? 26.711 -9.446 -31.497 1.00 90.38 115 ARG A O 1
ATOM 940 N N . MET A 1 116 ? 26.411 -7.517 -30.372 1.00 88.38 116 MET A N 1
ATOM 941 C CA . MET A 1 116 ? 27.550 -6.822 -30.985 1.00 88.38 116 MET A CA 1
ATOM 942 C C . MET A 1 116 ? 28.878 -7.527 -30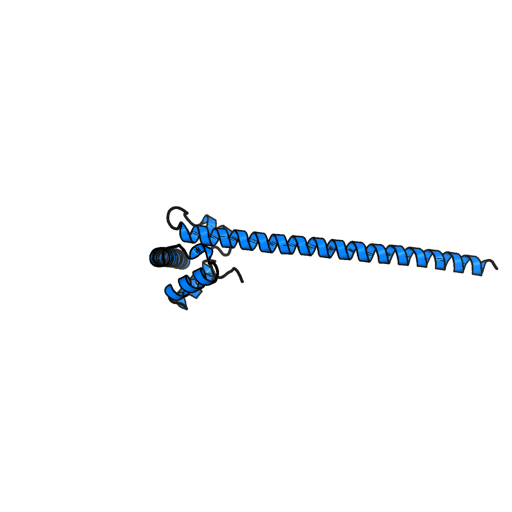.677 1.00 88.38 116 MET A C 1
ATOM 944 O O . MET A 1 116 ? 29.691 -7.719 -31.577 1.00 88.38 116 MET A O 1
ATOM 948 N N . GLY A 1 117 ? 29.089 -7.953 -29.425 1.00 87.50 117 GLY A N 1
ATOM 949 C CA . GLY A 1 117 ? 30.279 -8.714 -29.033 1.00 87.50 117 GLY A CA 1
ATOM 950 C C . GLY A 1 117 ? 30.399 -10.043 -29.783 1.00 87.50 117 GLY A C 1
ATOM 951 O O . GLY A 1 117 ? 31.448 -10.327 -30.355 1.00 87.50 117 GLY A O 1
ATOM 952 N N . LYS A 1 118 ? 29.306 -10.815 -29.854 1.00 87.94 118 LYS A N 1
ATOM 953 C CA . LYS A 1 118 ? 29.250 -12.080 -30.603 1.00 87.94 118 LYS A CA 1
ATOM 954 C C . LYS A 1 118 ? 29.555 -11.879 -32.086 1.00 87.94 118 LYS A C 1
ATOM 956 O O . LYS A 1 118 ? 30.408 -12.578 -32.607 1.00 87.94 118 LYS A O 1
ATOM 961 N N . HIS A 1 119 ? 28.936 -10.896 -32.742 1.00 86.25 119 HIS A N 1
ATOM 962 C CA . HIS A 1 119 ? 29.186 -10.617 -34.160 1.00 86.25 119 HIS A CA 1
ATOM 963 C C . HIS A 1 119 ? 30.659 -10.276 -34.432 1.00 86.25 119 HIS A C 1
ATOM 965 O O . HIS A 1 119 ? 31.262 -10.800 -35.366 1.00 86.25 119 HIS A O 1
ATOM 971 N N . ARG A 1 120 ? 31.269 -9.440 -33.580 1.00 88.75 120 ARG A N 1
ATOM 972 C CA . ARG A 1 120 ? 32.697 -9.101 -33.684 1.00 88.75 120 ARG A CA 1
ATOM 973 C C . ARG A 1 120 ? 33.598 -10.318 -33.471 1.00 88.75 120 ARG A C 1
ATOM 975 O O . ARG A 1 120 ? 34.540 -10.505 -34.234 1.00 88.75 120 ARG A O 1
ATOM 982 N N . LEU A 1 121 ? 33.304 -11.141 -32.465 1.00 90.19 121 LEU A N 1
ATOM 983 C CA . LEU A 1 121 ? 34.069 -12.354 -32.178 1.00 90.19 121 LEU A CA 1
ATOM 984 C C . LEU A 1 121 ? 33.972 -13.360 -33.332 1.00 90.19 121 LEU A C 1
ATOM 986 O O . LEU A 1 121 ? 34.990 -13.884 -33.768 1.00 90.19 121 LEU A O 1
ATOM 990 N N . THR A 1 122 ? 32.767 -13.595 -33.858 1.00 90.81 122 THR A N 1
ATOM 991 C CA . THR A 1 122 ? 32.550 -14.478 -35.010 1.00 90.81 122 THR A CA 1
ATOM 992 C C . THR A 1 122 ? 33.318 -13.984 -36.236 1.00 90.81 122 THR A C 1
ATOM 994 O O . THR A 1 122 ? 33.977 -14.786 -36.891 1.00 90.81 122 THR A O 1
ATOM 997 N N . GLY A 1 123 ? 33.313 -12.674 -36.510 1.00 89.12 123 GLY A N 1
ATOM 998 C CA . GLY A 1 123 ? 34.110 -12.089 -37.592 1.00 89.12 123 GLY A CA 1
ATOM 999 C C . GLY A 1 123 ? 35.618 -12.327 -37.433 1.00 89.12 123 GLY A C 1
ATOM 1000 O O . GLY A 1 123 ? 36.277 -12.741 -38.384 1.00 89.12 123 GLY A O 1
ATOM 1001 N N . LEU A 1 124 ? 36.164 -12.140 -36.225 1.00 90.44 124 LEU A N 1
ATOM 1002 C CA . LEU A 1 124 ? 37.581 -12.409 -35.939 1.00 90.44 124 LEU A CA 1
ATOM 1003 C C . LEU A 1 124 ? 37.933 -13.896 -36.048 1.00 90.44 124 LEU A C 1
ATOM 1005 O O . LEU A 1 124 ?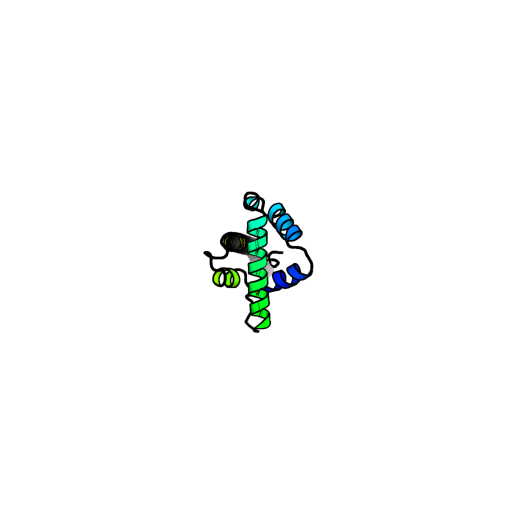 38.969 -14.239 -36.612 1.00 90.44 124 LEU A O 1
ATOM 1009 N N . ALA A 1 125 ? 37.070 -14.781 -35.543 1.00 89.81 125 ALA A N 1
ATOM 1010 C CA . ALA A 1 125 ? 37.275 -16.223 -35.631 1.00 89.81 125 ALA A CA 1
ATOM 1011 C C . ALA A 1 125 ? 37.326 -16.703 -37.092 1.00 89.81 125 ALA A C 1
ATOM 1013 O O . ALA A 1 125 ? 38.167 -17.532 -37.439 1.00 89.81 125 ALA A O 1
ATOM 1014 N N . LEU A 1 126 ? 36.469 -16.150 -37.959 1.00 91.94 126 LEU A N 1
ATOM 1015 C CA . LEU A 1 126 ? 36.492 -16.435 -39.395 1.00 91.94 126 LEU A CA 1
ATOM 1016 C C . LEU A 1 126 ? 37.787 -15.940 -40.048 1.00 91.94 126 LEU A C 1
ATOM 1018 O O . LEU A 1 126 ? 38.443 -16.717 -40.736 1.00 91.94 126 LEU A O 1
ATOM 1022 N N . LEU A 1 127 ? 38.197 -14.692 -39.797 1.00 92.25 127 LEU A N 1
ATOM 1023 C CA . LEU A 1 127 ? 39.451 -14.142 -40.333 1.00 92.25 127 LEU A CA 1
ATOM 1024 C C . LEU A 1 127 ? 40.675 -14.967 -39.915 1.00 92.25 127 LEU A C 1
ATOM 1026 O O . LEU A 1 127 ? 41.521 -15.281 -40.751 1.00 92.25 127 LEU A O 1
ATOM 1030 N N . GLN A 1 128 ? 40.742 -15.366 -38.643 1.00 91.00 128 GLN A N 1
ATOM 1031 C CA . GLN A 1 128 ? 41.822 -16.208 -38.133 1.00 91.00 128 GLN A CA 1
ATOM 1032 C C . GLN A 1 128 ? 41.879 -17.556 -38.858 1.00 91.00 128 GLN A C 1
ATOM 1034 O O . GLN A 1 128 ? 42.962 -18.026 -39.207 1.00 91.00 128 GLN A O 1
ATOM 1039 N N . ARG A 1 129 ? 40.719 -18.176 -39.106 1.00 88.38 129 ARG A N 1
ATOM 1040 C CA . ARG A 1 129 ? 40.639 -19.438 -39.846 1.00 88.38 129 ARG A CA 1
ATOM 1041 C C . ARG A 1 129 ? 41.179 -19.290 -41.270 1.00 88.38 129 ARG A C 1
ATOM 1043 O O . ARG A 1 129 ? 42.037 -20.079 -41.652 1.00 88.38 129 ARG A O 1
ATOM 1050 N N . TYR A 1 130 ? 40.736 -18.270 -42.009 1.00 91.06 130 TYR A N 1
ATOM 1051 C CA . TYR A 1 130 ? 41.218 -18.010 -43.372 1.00 91.06 130 TYR A CA 1
ATOM 1052 C C . TYR A 1 130 ? 42.730 -17.769 -43.415 1.00 91.06 130 TYR A C 1
ATOM 1054 O O . TYR A 1 130 ? 43.422 -18.325 -44.265 1.00 91.06 130 TYR A O 1
ATOM 1062 N N . TYR A 1 131 ? 43.267 -16.994 -42.469 1.00 89.00 131 TYR A N 1
ATOM 1063 C CA . TYR A 1 131 ? 44.707 -16.752 -42.382 1.00 89.00 131 TYR A CA 1
ATOM 1064 C C . TYR A 1 131 ? 45.500 -18.043 -42.110 1.00 89.00 131 TYR A C 1
ATOM 1066 O O . TYR A 1 131 ? 46.531 -18.287 -42.736 1.00 89.00 131 TYR A O 1
ATOM 1074 N N . CYS A 1 132 ? 45.014 -18.905 -41.210 1.00 82.88 132 CYS A N 1
ATOM 1075 C CA . CYS A 1 132 ? 45.644 -20.197 -40.926 1.00 82.88 132 CYS A CA 1
ATOM 1076 C C . CYS A 1 132 ? 45.570 -21.187 -42.099 1.00 82.88 132 CYS A C 1
ATOM 1078 O O . CYS A 1 132 ? 46.512 -21.954 -42.286 1.00 82.88 132 CYS A O 1
ATOM 1080 N N . GLU A 1 133 ? 44.477 -21.199 -42.865 1.00 81.56 133 GLU A N 1
ATOM 1081 C CA . GLU A 1 133 ? 44.347 -22.034 -44.067 1.00 81.56 133 GLU A CA 1
ATOM 1082 C C . GLU A 1 133 ? 45.305 -21.560 -45.172 1.00 81.56 133 GLU A C 1
ATOM 1084 O O . GLU A 1 133 ? 46.022 -22.374 -45.745 1.00 81.56 133 GLU A O 1
ATOM 1089 N N . HIS A 1 134 ? 45.423 -20.248 -45.398 1.00 78.00 134 HIS A N 1
ATOM 1090 C CA . HIS A 1 134 ? 46.332 -19.707 -46.414 1.00 78.00 134 HIS A CA 1
ATOM 1091 C C . HIS A 1 134 ? 47.819 -19.922 -46.073 1.00 78.00 134 HIS A C 1
ATOM 1093 O O . HIS A 1 134 ? 48.634 -20.150 -46.960 1.00 78.00 134 HIS A O 1
ATOM 1099 N N . ARG A 1 135 ? 48.180 -19.922 -44.782 1.00 73.94 135 ARG A N 1
ATOM 1100 C CA . ARG A 1 135 ? 49.547 -20.218 -44.316 1.00 73.94 135 ARG A CA 1
ATOM 1101 C C . ARG A 1 135 ? 49.908 -21.709 -44.336 1.00 73.94 135 ARG A C 1
ATOM 1103 O O . ARG A 1 135 ? 51.070 -22.031 -44.145 1.00 73.94 135 ARG A O 1
ATOM 1110 N N . ARG A 1 136 ? 48.934 -22.613 -44.491 1.00 67.38 136 ARG A N 1
ATOM 1111 C CA . ARG A 1 136 ? 49.174 -24.065 -44.609 1.00 67.38 136 ARG A CA 1
ATOM 1112 C C . ARG A 1 136 ? 49.367 -24.541 -46.049 1.00 67.38 136 ARG A C 1
ATOM 1114 O O . ARG A 1 136 ? 49.848 -25.653 -46.227 1.00 67.38 136 ARG A O 1
ATOM 1121 N N . SER A 1 137 ? 48.953 -23.748 -47.036 1.00 62.38 137 SER A N 1
ATOM 1122 C CA . SER A 1 137 ? 49.063 -24.089 -48.464 1.00 62.38 137 SER A CA 1
ATOM 1123 C C . SER A 1 137 ? 50.314 -23.522 -49.151 1.00 62.38 137 SER A C 1
ATOM 1125 O O . SER A 1 137 ? 50.508 -23.797 -50.331 1.00 62.38 137 SER A O 1
ATOM 1127 N N . ASN A 1 138 ? 51.140 -22.759 -48.427 1.00 52.53 138 ASN A N 1
ATOM 1128 C CA . ASN A 1 138 ? 52.504 -22.360 -48.802 1.00 52.53 138 ASN A CA 1
ATOM 1129 C C . ASN A 1 138 ? 53.503 -23.111 -47.923 1.00 52.53 138 ASN A C 1
ATOM 1131 O O . ASN A 1 138 ? 54.602 -23.416 -48.429 1.00 52.53 138 ASN A O 1
#

Foldseek 3Di:
DLQCLQLVNVLVVVVVDDLLVVLVVCCVVPVVCVPPDSVVLSVLSVVVNVVSVVCVVVVHDRDRDLVVVLVVDDCVSRVPSNVVSVVSVVVVVVVVVVVVVVVVVVVVVVVVVVVVVVVVVVVVVVVVVVVVVVVVVD

Radius of gyration: 28.31 Å; Cα contacts (8 Å, |Δi|>4): 71; chains: 1; bounding box: 73×44×68 Å

pLDDT: mean 74.81, std 11.05, range [45.28, 94.38]

Sequence (138 aa):
MLTYLVPNNLIQWSETNSSSIIVKYIKDKYPFFQEVNNDLLNSELELWIQKWKKSELKGDILPKNVFDTLDACCGIIFPTIKSLISILASLQISTASAERSFSTLRRLKTWLRSRMGKHRLTGLALLQRYYCEHRRSN